Protein AF-A0A7S2RG21-F1 (afdb_monomer_lite)

Sequence (133 aa):
LNEIMEKQFAGQAGAQAAKMGGLKAAADIMNYLDTNVEGMLMDAIRESDEEMSQQIQDLMFVFENLVDVDDRGMQAILREVQQDALMKAIKGTDEALKDKILSNMSKRAAEMLADDLEAMGPVRISEVEAAQK

Secondary structure (DSSP, 8-state):
-HHHHHHHHHHHHHHHHTTSSSHHHHHHHHHTS-HHHHHHHHHHHHHH-HHHHHHHHHHH--GGGGGGS-HHHHHHHHHHS-HHHHHHHHTTS-HHHHHHHHHTS-HHHHHHHHHHHHH-----HHHHHHHH-

InterPro domains:
  IPR000090 Flagellar motor switch protein FliG [PR00954] (21-46)
  IPR000090 Flagellar motor switch protein FliG [PR00954] (52-72)
  IPR000090 Flagellar motor switch protein FliG [PR00954] (74-94)
  IPR000090 Flagellar motor switch protein FliG [PR00954] (98-124)
  IPR000090 Flagellar motor switch protein FliG [PTHR30534] (1-133)
  IPR011002 Flagellar motor switch protein FliG, alpha-helical [SSF48029] (2-133)
  IPR023087 Flagellar motor switch protein FliG, C-terminal [PF01706] (44-133)

Organism: NCBI:txid49252

pLDDT: mean 84.38, std 13.77, range [46.53, 97.44]

Radius of gyration: 20.37 Å; chains: 1; bounding box: 40×23×72 Å

Foldseek 3Di:
DVVVVVVVVCVVVVVVVCVPADLLNLLVVLLPDDPVVSVVVLVVCCVVPVVSSVSSVLNNLDLQCLLVDDLVRLLVVVVPADLVLVLLQLVPDDPSNNCSNLVSDDPVVSVVSVVVNVVDDDDDPVSNSVSSD

Structure (mmCIF, N/CA/C/O backbone):
data_AF-A0A7S2RG21-F1
#
_entry.id   AF-A0A7S2RG21-F1
#
loop_
_atom_site.group_PDB
_atom_site.id
_atom_site.type_symbol
_atom_site.label_atom_id
_atom_site.label_alt_id
_atom_site.label_comp_id
_atom_site.label_asym_id
_atom_site.label_entity_id
_atom_site.label_seq_id
_atom_site.pdbx_PDB_ins_code
_atom_site.Cartn_x
_atom_site.Cartn_y
_atom_site.Cartn_z
_atom_site.occupancy
_atom_site.B_iso_or_equiv
_atom_site.auth_seq_id
_atom_site.auth_comp_id
_atom_site.auth_asym_id
_atom_site.auth_atom_id
_atom_site.pdbx_PDB_model_num
ATOM 1 N N . LEU A 1 1 ? 6.906 0.368 -52.408 1.00 51.97 1 LEU A N 1
ATOM 2 C CA . LEU A 1 1 ? 5.594 -0.228 -52.046 1.00 51.97 1 LEU A CA 1
ATOM 3 C C . LEU A 1 1 ? 5.718 -1.256 -50.916 1.00 51.97 1 LEU A C 1
ATOM 5 O O . LEU A 1 1 ? 4.935 -1.164 -49.982 1.00 51.97 1 LEU A O 1
ATOM 9 N N . ASN A 1 2 ? 6.704 -2.165 -50.950 1.00 52.84 2 ASN A N 1
ATOM 10 C CA . ASN A 1 2 ? 6.897 -3.181 -49.898 1.00 52.84 2 ASN A CA 1
ATOM 11 C C . ASN A 1 2 ? 7.178 -2.602 -48.497 1.00 52.84 2 ASN A C 1
ATOM 13 O O . ASN A 1 2 ? 6.572 -3.065 -47.541 1.00 52.84 2 ASN A O 1
ATOM 17 N N . GLU A 1 3 ? 7.971 -1.533 -48.369 1.00 56.09 3 GLU A N 1
ATOM 18 C CA . GLU A 1 3 ? 8.282 -0.923 -47.057 1.00 56.09 3 GLU A CA 1
ATOM 19 C C . GLU A 1 3 ? 7.065 -0.306 -46.342 1.00 56.09 3 GLU A C 1
ATOM 21 O O . GLU A 1 3 ? 6.999 -0.272 -45.115 1.00 56.09 3 GLU A O 1
ATOM 26 N N . ILE A 1 4 ? 6.081 0.192 -47.100 1.00 64.25 4 ILE A N 1
ATOM 27 C CA . ILE A 1 4 ? 4.870 0.807 -46.529 1.00 64.25 4 ILE A CA 1
ATOM 28 C C . ILE A 1 4 ? 3.923 -0.279 -46.007 1.00 64.25 4 ILE A C 1
ATOM 30 O O . ILE A 1 4 ? 3.310 -0.103 -44.955 1.00 64.25 4 ILE A O 1
ATOM 34 N N . MET A 1 5 ? 3.846 -1.416 -46.707 1.00 56.69 5 MET A N 1
ATOM 35 C CA . MET A 1 5 ? 3.104 -2.585 -46.229 1.00 56.69 5 MET A CA 1
ATOM 36 C C . MET A 1 5 ? 3.766 -3.183 -44.985 1.00 56.69 5 MET A C 1
ATOM 38 O O . MET A 1 5 ? 3.078 -3.469 -44.011 1.00 56.69 5 MET A O 1
ATOM 42 N N . GLU A 1 6 ? 5.094 -3.290 -44.968 1.00 58.84 6 GLU A N 1
ATOM 43 C CA . GLU A 1 6 ? 5.845 -3.831 -43.831 1.00 58.84 6 GLU A CA 1
ATOM 44 C C . GLU A 1 6 ? 5.669 -2.982 -42.559 1.00 58.84 6 GLU A C 1
ATOM 46 O O . GLU A 1 6 ? 5.406 -3.524 -41.487 1.00 58.84 6 GLU A O 1
ATOM 51 N N . LYS A 1 7 ? 5.667 -1.644 -42.677 1.00 59.91 7 LYS A N 1
ATOM 52 C CA . LYS A 1 7 ? 5.358 -0.738 -41.553 1.00 59.91 7 LYS A CA 1
ATOM 53 C C . LYS A 1 7 ? 3.921 -0.860 -41.037 1.00 59.91 7 LYS A C 1
ATOM 55 O O . LYS A 1 7 ? 3.714 -0.756 -39.829 1.00 59.91 7 LYS A O 1
ATOM 60 N N . GLN A 1 8 ? 2.932 -1.073 -41.909 1.00 57.59 8 GLN A N 1
ATOM 61 C CA . GLN A 1 8 ? 1.543 -1.248 -41.464 1.00 57.59 8 GLN A CA 1
ATOM 62 C C . GLN A 1 8 ? 1.309 -2.598 -40.775 1.00 57.59 8 GLN A C 1
ATOM 64 O O . GLN A 1 8 ? 0.589 -2.646 -39.778 1.00 57.59 8 GLN A O 1
ATOM 69 N N . PHE A 1 9 ? 1.960 -3.672 -41.233 1.00 54.62 9 PHE A N 1
ATOM 70 C CA . PHE A 1 9 ? 1.887 -4.977 -40.570 1.00 54.62 9 PHE A CA 1
ATOM 71 C C . PHE A 1 9 ? 2.681 -5.016 -39.255 1.00 54.62 9 PHE A C 1
ATOM 73 O O . PHE A 1 9 ? 2.193 -5.578 -38.273 1.00 54.62 9 PHE A O 1
ATOM 80 N N . ALA A 1 10 ? 3.846 -4.361 -39.187 1.00 61.06 10 ALA A N 1
ATOM 81 C CA . ALA A 1 10 ? 4.617 -4.230 -37.949 1.00 61.06 10 ALA A CA 1
ATOM 82 C C . ALA A 1 10 ? 3.854 -3.447 -36.866 1.00 61.06 10 ALA A C 1
ATOM 84 O O . ALA A 1 10 ? 3.887 -3.828 -35.697 1.00 61.06 10 ALA A O 1
ATOM 85 N N . GLY A 1 11 ? 3.109 -2.401 -37.245 1.00 57.91 11 GLY A N 1
ATOM 86 C CA . GLY A 1 11 ? 2.283 -1.633 -36.308 1.00 57.91 11 GLY A CA 1
ATOM 87 C C . GLY A 1 11 ? 1.141 -2.446 -35.686 1.00 57.91 11 GLY A C 1
ATOM 88 O O . GLY A 1 11 ? 0.825 -2.268 -34.512 1.00 57.91 11 GLY A O 1
ATOM 89 N N . GLN A 1 12 ? 0.548 -3.376 -36.441 1.00 54.94 12 GLN A N 1
ATOM 90 C CA . GLN A 1 12 ? -0.582 -4.186 -35.977 1.00 54.94 12 GLN A CA 1
ATOM 91 C C . GLN A 1 12 ? -0.133 -5.447 -35.213 1.00 54.94 12 GLN A C 1
ATOM 93 O O . GLN A 1 12 ? -0.737 -5.797 -34.199 1.00 54.94 12 GLN A O 1
ATOM 98 N N . ALA A 1 13 ? 0.967 -6.082 -35.636 1.00 54.81 13 ALA A N 1
ATOM 99 C CA . ALA A 1 13 ? 1.577 -7.214 -34.934 1.00 54.81 13 ALA A CA 1
ATOM 100 C C . ALA A 1 13 ? 2.293 -6.786 -33.638 1.00 54.81 13 ALA A C 1
ATOM 102 O O . ALA A 1 13 ? 2.162 -7.455 -32.613 1.00 54.81 13 ALA A O 1
ATOM 103 N N . GLY A 1 14 ? 2.976 -5.634 -33.647 1.00 54.81 14 GLY A N 1
ATOM 104 C CA . GLY A 1 14 ? 3.585 -5.036 -32.456 1.00 54.81 14 GLY A CA 1
ATOM 105 C C . GLY A 1 14 ? 2.550 -4.641 -31.399 1.00 54.81 14 GLY A C 1
ATOM 106 O O . GLY A 1 14 ? 2.777 -4.858 -30.214 1.00 54.81 14 GLY A O 1
ATOM 107 N N . ALA A 1 15 ? 1.368 -4.168 -31.811 1.00 55.00 15 ALA A N 1
ATOM 108 C CA . ALA A 1 15 ? 0.264 -3.864 -30.897 1.00 55.00 15 ALA A CA 1
ATOM 109 C C . ALA A 1 15 ? -0.349 -5.117 -30.235 1.00 55.00 15 ALA A C 1
ATOM 111 O O . ALA A 1 15 ? -0.853 -5.041 -29.114 1.00 55.00 15 ALA A O 1
ATOM 112 N N . GLN A 1 16 ? -0.302 -6.279 -30.901 1.00 46.53 16 GLN A N 1
ATOM 113 C CA . GLN A 1 16 ? -0.725 -7.561 -30.321 1.00 46.53 16 GLN A CA 1
ATOM 114 C C . GLN A 1 16 ? 0.345 -8.178 -29.406 1.00 46.53 16 GLN A C 1
ATOM 116 O O . GLN A 1 16 ? -0.016 -8.747 -28.378 1.00 46.53 16 GLN A O 1
ATOM 121 N N . ALA A 1 17 ? 1.634 -8.023 -29.729 1.00 50.47 17 ALA A N 1
ATOM 122 C CA . ALA A 1 17 ? 2.748 -8.436 -28.870 1.00 50.47 17 ALA A CA 1
ATOM 123 C C . ALA A 1 17 ? 2.863 -7.561 -27.609 1.00 50.47 17 ALA A C 1
ATOM 125 O O . ALA A 1 17 ? 3.000 -8.095 -26.518 1.00 50.47 17 ALA A O 1
ATOM 126 N N . ALA A 1 18 ? 2.665 -6.241 -27.714 1.00 51.88 18 ALA A N 1
ATOM 127 C CA . ALA A 1 18 ? 2.583 -5.340 -26.557 1.00 51.88 18 ALA A CA 1
ATOM 128 C C . ALA A 1 18 ? 1.414 -5.679 -25.606 1.00 51.88 18 ALA A C 1
ATOM 130 O O . ALA A 1 18 ? 1.448 -5.335 -24.426 1.00 51.88 18 ALA A O 1
ATOM 131 N N . LYS A 1 19 ? 0.383 -6.382 -26.101 1.00 48.66 19 LYS A N 1
ATOM 132 C CA . LYS A 1 19 ? -0.729 -6.908 -25.292 1.00 48.66 19 LYS A CA 1
ATOM 133 C C . LYS A 1 19 ? -0.377 -8.189 -24.523 1.00 48.66 19 LYS A C 1
ATOM 135 O O . LYS A 1 19 ? -1.053 -8.489 -23.543 1.00 48.66 19 LYS A O 1
ATOM 140 N N . MET A 1 20 ? 0.651 -8.932 -24.942 1.00 48.06 20 MET A N 1
ATOM 141 C CA . MET A 1 20 ? 1.188 -10.107 -24.248 1.00 48.06 20 MET A CA 1
ATOM 142 C C . MET A 1 20 ? 2.544 -9.752 -23.627 1.00 48.06 20 MET A C 1
ATOM 144 O O . MET A 1 20 ? 3.592 -9.965 -24.222 1.00 48.06 20 MET A O 1
ATOM 148 N N . GLY A 1 21 ? 2.504 -9.225 -22.404 1.00 60.12 21 GLY A N 1
ATOM 149 C CA . GLY A 1 21 ? 3.686 -9.117 -21.548 1.00 60.12 21 GLY A CA 1
ATOM 150 C C . GLY A 1 21 ? 4.527 -7.852 -21.725 1.00 60.12 21 GLY A C 1
ATOM 151 O O . GLY A 1 21 ? 5.706 -7.931 -22.044 1.00 60.12 21 GLY A O 1
ATOM 152 N N . GLY A 1 22 ? 3.919 -6.686 -21.487 1.00 82.81 22 GLY A N 1
ATOM 153 C CA . GLY A 1 22 ? 4.637 -5.418 -21.306 1.00 82.81 22 GLY A CA 1
ATOM 154 C C . GLY A 1 22 ? 5.251 -5.274 -19.904 1.00 82.81 22 GLY A C 1
ATOM 155 O O . GLY A 1 22 ? 5.572 -6.262 -19.248 1.00 82.81 22 GLY A O 1
ATOM 156 N N . LEU A 1 23 ? 5.337 -4.035 -19.411 1.00 85.81 23 LEU A N 1
ATOM 157 C CA . LEU A 1 23 ? 5.923 -3.663 -18.109 1.00 85.81 23 LEU A CA 1
ATOM 158 C C . LEU A 1 23 ? 5.440 -4.531 -16.934 1.00 85.81 23 LEU A C 1
ATOM 160 O O . LEU A 1 23 ? 6.223 -4.868 -16.056 1.00 85.81 23 LEU A O 1
ATOM 164 N N . LYS A 1 24 ? 4.168 -4.952 -16.952 1.00 81.56 24 LYS A N 1
ATOM 165 C CA . LYS A 1 24 ? 3.592 -5.820 -15.917 1.00 81.56 24 LYS A CA 1
ATOM 166 C C . LYS A 1 24 ? 4.206 -7.220 -15.891 1.00 81.56 24 LYS A C 1
ATOM 168 O O . LYS A 1 24 ? 4.526 -7.705 -14.820 1.00 81.56 24 LYS A O 1
ATOM 173 N N . ALA A 1 25 ? 4.429 -7.844 -17.048 1.00 85.19 25 ALA A N 1
ATOM 174 C CA . ALA A 1 25 ? 5.086 -9.150 -17.075 1.00 85.19 25 ALA A CA 1
ATOM 175 C C . ALA A 1 25 ? 6.562 -9.044 -16.685 1.00 85.19 25 ALA A C 1
ATOM 177 O O . ALA A 1 25 ? 7.084 -9.958 -16.058 1.00 85.19 25 ALA A O 1
ATOM 178 N N . ALA A 1 26 ? 7.223 -7.932 -17.028 1.00 89.44 26 ALA A N 1
ATOM 179 C CA . ALA A 1 26 ? 8.571 -7.664 -16.543 1.00 89.44 26 ALA A CA 1
ATOM 180 C C . ALA A 1 26 ? 8.577 -7.564 -15.011 1.00 89.44 26 ALA A C 1
ATOM 182 O O . ALA A 1 26 ? 9.325 -8.294 -14.376 1.00 89.44 26 ALA A O 1
ATOM 183 N N . ALA A 1 27 ? 7.692 -6.762 -14.417 1.00 86.06 27 ALA A N 1
ATOM 184 C CA . ALA A 1 27 ? 7.566 -6.651 -12.964 1.00 86.06 27 ALA A CA 1
ATOM 185 C C . ALA A 1 27 ? 7.234 -7.990 -12.285 1.00 86.06 27 ALA A C 1
ATOM 187 O O . ALA A 1 27 ? 7.881 -8.353 -11.306 1.00 86.06 27 ALA A O 1
ATOM 188 N N . ASP A 1 28 ? 6.301 -8.766 -12.847 1.00 82.69 28 ASP A N 1
ATOM 189 C CA . ASP A 1 28 ? 5.964 -10.098 -12.343 1.00 82.69 28 ASP A CA 1
ATOM 190 C C . ASP A 1 28 ? 7.191 -11.023 -12.364 1.00 82.69 28 ASP A C 1
ATOM 192 O O . ASP A 1 28 ? 7.442 -11.710 -11.382 1.00 82.69 28 ASP A O 1
ATOM 196 N N . ILE A 1 29 ? 7.991 -11.022 -13.442 1.00 87.75 29 ILE A N 1
ATOM 197 C CA . ILE A 1 29 ? 9.246 -11.791 -13.509 1.00 87.75 29 ILE A CA 1
ATOM 198 C C . ILE A 1 29 ? 10.218 -11.319 -12.426 1.00 87.75 29 ILE A C 1
ATOM 200 O O . ILE A 1 29 ? 10.760 -12.155 -11.706 1.00 87.75 29 ILE A O 1
ATOM 204 N N . MET A 1 30 ? 10.420 -10.004 -12.304 1.00 87.44 30 MET A N 1
ATOM 205 C CA . MET A 1 30 ? 11.350 -9.412 -11.340 1.00 87.44 30 MET A CA 1
ATOM 206 C C . MET A 1 30 ? 10.992 -9.785 -9.896 1.00 87.44 30 MET A C 1
ATOM 208 O O . MET A 1 30 ? 11.889 -10.100 -9.120 1.00 87.44 30 MET A O 1
ATOM 212 N N . ASN A 1 31 ? 9.700 -9.866 -9.564 1.00 81.06 31 ASN A N 1
ATOM 213 C CA . ASN A 1 31 ? 9.213 -10.273 -8.241 1.00 81.06 31 ASN A CA 1
ATOM 214 C C . ASN A 1 31 ? 9.580 -11.716 -7.841 1.00 81.06 31 ASN A C 1
ATOM 216 O O . ASN A 1 31 ? 9.569 -12.033 -6.653 1.00 81.06 31 ASN A O 1
ATOM 220 N N . TYR A 1 32 ? 9.904 -12.594 -8.797 1.00 82.81 32 TYR A N 1
ATOM 221 C CA . TYR A 1 32 ? 10.337 -13.975 -8.527 1.00 82.81 32 TYR A CA 1
ATOM 222 C C . TYR A 1 32 ? 11.859 -14.169 -8.595 1.00 82.81 32 TYR A C 1
ATOM 224 O O . TYR A 1 32 ? 12.336 -15.289 -8.392 1.00 82.81 32 TYR A O 1
ATOM 232 N N . LEU A 1 33 ? 12.630 -13.126 -8.914 1.00 83.62 33 LEU A N 1
ATOM 233 C CA . LEU A 1 33 ? 14.089 -13.201 -8.952 1.00 83.62 33 LEU A CA 1
ATOM 234 C C . LEU A 1 33 ? 14.689 -13.009 -7.555 1.00 83.62 33 LEU A C 1
ATOM 236 O O . LEU A 1 33 ? 14.149 -12.298 -6.712 1.00 83.62 33 LEU A O 1
ATOM 240 N N . ASP A 1 34 ? 15.861 -13.604 -7.328 1.00 86.38 34 ASP A N 1
ATOM 241 C CA . ASP A 1 34 ? 16.667 -13.290 -6.150 1.00 86.38 34 ASP A CA 1
ATOM 242 C C . ASP A 1 34 ? 17.052 -11.801 -6.156 1.00 86.38 34 ASP A C 1
ATOM 244 O O . ASP A 1 34 ? 17.475 -11.275 -7.189 1.00 86.38 34 ASP A O 1
ATOM 248 N N . THR A 1 35 ? 17.015 -11.145 -4.990 1.00 78.31 35 THR A N 1
ATOM 249 C CA . THR A 1 35 ? 17.270 -9.696 -4.831 1.00 78.31 35 THR A CA 1
ATOM 250 C C . THR A 1 35 ? 18.583 -9.225 -5.470 1.00 78.31 35 THR A C 1
ATOM 252 O O . THR A 1 35 ? 18.668 -8.126 -6.005 1.00 78.31 35 THR A O 1
ATOM 255 N N . ASN A 1 36 ? 19.625 -10.065 -5.470 1.00 83.44 36 ASN A N 1
ATOM 256 C CA . ASN A 1 36 ? 20.902 -9.725 -6.108 1.00 83.44 36 ASN A CA 1
ATOM 257 C C . ASN A 1 36 ? 20.800 -9.651 -7.641 1.00 83.44 36 ASN A C 1
ATOM 259 O O . ASN A 1 36 ? 21.451 -8.816 -8.262 1.00 83.44 36 ASN A O 1
ATOM 263 N N . VAL A 1 37 ? 20.019 -10.545 -8.254 1.00 88.31 37 VAL A N 1
ATOM 264 C CA . VAL A 1 37 ? 19.832 -10.599 -9.712 1.00 88.31 37 VAL A CA 1
ATOM 265 C C . VAL A 1 37 ? 18.858 -9.511 -10.150 1.00 88.31 37 VAL A C 1
ATOM 267 O O . VAL A 1 37 ? 19.116 -8.829 -11.139 1.00 88.31 37 VAL A O 1
ATOM 270 N N . GLU A 1 38 ? 17.782 -9.326 -9.386 1.00 89.12 38 GLU A N 1
ATOM 271 C CA . GLU A 1 38 ? 16.798 -8.260 -9.565 1.00 89.12 38 GLU A CA 1
ATOM 272 C C . GLU A 1 38 ? 17.460 -6.875 -9.555 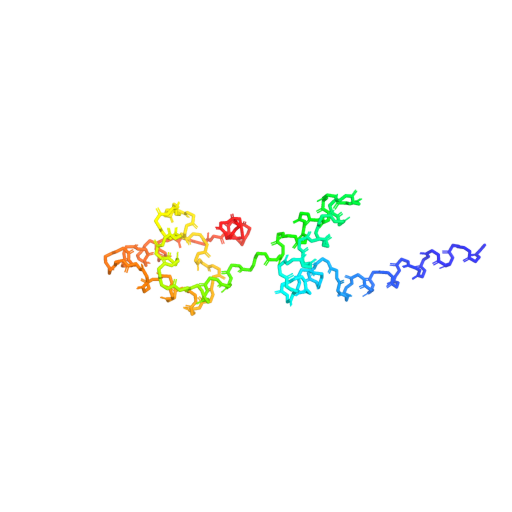1.00 89.12 38 GLU A C 1
ATOM 274 O O . GLU A 1 38 ? 17.350 -6.150 -10.543 1.00 89.12 38 GLU A O 1
ATOM 279 N N . GLY A 1 39 ? 18.253 -6.556 -8.527 1.00 87.00 39 GLY A N 1
ATOM 280 C CA . GLY A 1 39 ? 18.946 -5.267 -8.438 1.00 87.00 39 GLY A CA 1
ATOM 281 C C . GLY A 1 39 ? 19.879 -4.992 -9.624 1.00 87.00 39 GLY A C 1
ATOM 282 O O . GLY A 1 39 ? 19.828 -3.916 -10.216 1.00 87.00 39 GLY A O 1
ATOM 283 N N . MET A 1 40 ? 20.672 -5.987 -10.046 1.00 94.31 40 MET A N 1
ATOM 284 C CA . MET A 1 40 ? 21.546 -5.851 -11.221 1.00 94.31 40 MET A CA 1
ATOM 285 C C . MET A 1 40 ? 20.763 -5.591 -12.515 1.00 94.31 40 MET A C 1
ATOM 287 O O . MET A 1 40 ? 21.215 -4.819 -13.363 1.00 94.31 40 MET A O 1
ATOM 291 N N . LEU A 1 41 ? 19.613 -6.248 -12.693 1.00 93.19 41 LEU A N 1
ATOM 292 C CA . LEU A 1 41 ? 18.774 -6.055 -13.874 1.00 93.19 41 LEU A CA 1
ATOM 293 C C . LEU A 1 41 ? 18.107 -4.675 -13.858 1.00 93.19 41 LEU A C 1
ATOM 295 O O . LEU A 1 41 ? 18.086 -4.008 -14.890 1.00 93.19 41 LEU A O 1
ATOM 299 N N . MET A 1 42 ? 17.600 -4.237 -12.701 1.00 92.94 42 MET A N 1
ATOM 300 C CA . MET A 1 42 ? 16.989 -2.915 -12.540 1.00 92.94 42 MET A CA 1
ATOM 301 C C . MET A 1 42 ? 17.979 -1.790 -12.834 1.00 92.94 42 MET A C 1
ATOM 303 O O . MET A 1 42 ? 17.619 -0.842 -13.528 1.00 92.94 42 MET A O 1
ATOM 307 N N . ASP A 1 43 ? 19.227 -1.907 -12.379 1.00 95.25 43 ASP A N 1
ATOM 308 C CA . ASP A 1 43 ? 20.259 -0.908 -12.667 1.00 95.25 43 ASP A CA 1
ATOM 309 C C . ASP A 1 43 ? 20.582 -0.844 -14.168 1.00 95.25 43 ASP A C 1
ATOM 311 O O . ASP A 1 43 ? 20.630 0.244 -14.741 1.00 95.25 43 ASP A O 1
ATOM 315 N N . ALA A 1 44 ? 20.697 -1.996 -14.838 1.00 95.94 44 ALA A N 1
ATOM 316 C CA . ALA A 1 44 ? 20.914 -2.045 -16.285 1.00 95.94 44 ALA A CA 1
ATOM 317 C C . ALA A 1 44 ? 19.735 -1.453 -17.084 1.00 95.94 44 ALA A C 1
ATOM 319 O O . ALA A 1 44 ? 19.946 -0.776 -18.093 1.00 95.94 44 ALA A O 1
ATOM 320 N N . ILE A 1 45 ? 18.493 -1.685 -16.641 1.00 94.44 45 ILE A N 1
ATOM 321 C CA . ILE A 1 45 ? 17.303 -1.077 -17.255 1.00 94.44 45 ILE A CA 1
ATOM 322 C C . ILE A 1 45 ? 17.323 0.435 -17.032 1.00 94.44 45 ILE A C 1
ATOM 324 O O . ILE A 1 45 ? 17.119 1.174 -17.989 1.00 94.44 45 ILE A O 1
ATOM 328 N N . ARG A 1 46 ? 17.632 0.905 -15.817 1.00 95.56 46 ARG A N 1
ATOM 329 C CA . ARG A 1 46 ? 17.696 2.335 -15.485 1.00 95.56 46 ARG A CA 1
ATOM 330 C C . ARG A 1 46 ? 18.740 3.084 -16.312 1.00 95.56 46 ARG A C 1
ATOM 332 O O . ARG A 1 46 ? 18.472 4.201 -16.743 1.00 95.56 46 ARG A O 1
ATOM 339 N N . GLU A 1 47 ? 19.903 2.481 -16.560 1.00 96.81 47 GLU A N 1
ATOM 340 C CA . GLU A 1 47 ? 20.941 3.061 -17.427 1.00 96.81 47 GLU A CA 1
ATOM 341 C C . GLU A 1 47 ? 20.474 3.232 -18.880 1.00 96.81 47 GLU A C 1
ATOM 343 O O . GLU A 1 47 ? 20.915 4.154 -19.569 1.00 96.81 47 GLU A O 1
ATOM 348 N N . SER A 1 48 ? 19.590 2.350 -19.351 1.00 95.00 48 SER A N 1
ATOM 349 C CA . SER A 1 48 ? 19.047 2.402 -20.708 1.00 95.00 48 SER A CA 1
ATOM 350 C C . SER A 1 48 ? 17.816 3.304 -20.821 1.00 95.00 48 SER A C 1
ATOM 352 O O . SER A 1 48 ? 17.663 3.996 -21.827 1.00 95.00 48 SER A O 1
ATOM 354 N N . ASP A 1 49 ? 16.911 3.233 -19.848 1.00 94.75 49 ASP A N 1
ATOM 3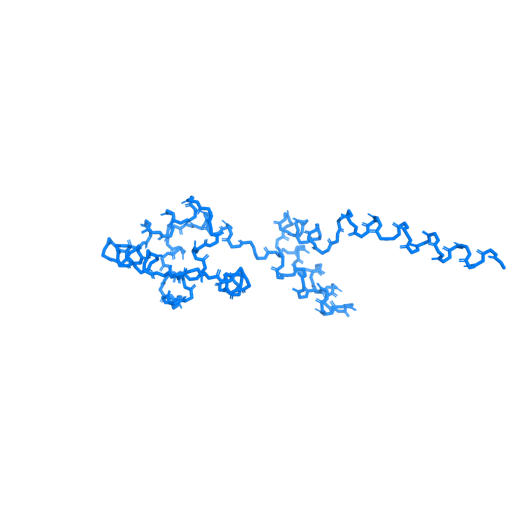55 C CA . ASP A 1 49 ? 15.617 3.909 -19.825 1.00 94.75 49 ASP A CA 1
ATOM 356 C C . ASP A 1 49 ? 15.123 4.046 -18.371 1.00 94.75 49 ASP A C 1
ATOM 358 O O . ASP A 1 49 ? 14.569 3.123 -17.763 1.00 94.75 49 ASP A O 1
ATOM 362 N N . GLU A 1 50 ? 15.346 5.230 -17.802 1.00 94.00 50 GLU A N 1
ATOM 363 C CA . GLU A 1 50 ? 14.964 5.558 -16.428 1.00 94.00 50 GLU A CA 1
ATOM 364 C C . GLU A 1 50 ? 13.440 5.534 -16.223 1.00 94.00 50 GLU A C 1
ATOM 366 O O . GLU A 1 50 ? 12.966 5.064 -15.187 1.00 94.00 50 GLU A O 1
ATOM 371 N N . GLU A 1 51 ? 12.661 5.978 -17.216 1.00 92.69 51 GLU A N 1
ATOM 372 C CA . GLU A 1 51 ? 11.197 5.993 -17.133 1.00 92.69 51 GLU A CA 1
ATOM 373 C C . GLU A 1 51 ? 10.648 4.563 -17.096 1.00 92.69 51 GLU A C 1
ATOM 375 O O . GLU A 1 51 ? 9.820 4.232 -16.244 1.00 92.69 51 GLU A O 1
ATOM 380 N N . MET A 1 52 ? 11.162 3.688 -17.962 1.00 91.00 52 MET A N 1
ATOM 381 C CA . MET A 1 52 ? 10.800 2.273 -17.980 1.00 91.00 52 MET A CA 1
ATOM 382 C C . MET A 1 52 ? 11.184 1.574 -16.675 1.00 91.00 52 MET A C 1
ATOM 384 O O . MET A 1 52 ? 10.383 0.817 -16.124 1.00 91.00 52 MET A O 1
ATOM 388 N N . SER A 1 53 ? 12.386 1.840 -16.154 1.00 91.38 53 SER A N 1
ATOM 389 C CA . SER A 1 53 ? 12.816 1.315 -14.855 1.00 91.38 53 SER A CA 1
ATOM 390 C C . SER A 1 53 ? 11.849 1.726 -13.749 1.00 91.38 53 SER A C 1
ATOM 392 O O . SER A 1 53 ? 11.464 0.880 -12.944 1.00 91.38 53 SER A O 1
ATOM 394 N N . GLN A 1 54 ? 11.444 2.996 -13.700 1.00 89.12 54 GLN A N 1
ATOM 395 C CA . GLN A 1 54 ? 10.512 3.465 -12.680 1.00 89.12 54 GLN A CA 1
ATOM 396 C C . GLN A 1 54 ? 9.148 2.783 -12.820 1.00 89.12 54 GLN A C 1
ATOM 398 O O . GLN A 1 54 ? 8.577 2.346 -11.826 1.00 89.12 54 GLN A O 1
ATOM 403 N N . GLN A 1 55 ? 8.648 2.629 -14.047 1.00 88.31 55 GLN A N 1
ATOM 404 C CA . GLN A 1 55 ? 7.377 1.955 -14.306 1.00 88.31 55 GLN A CA 1
ATOM 405 C C . GLN A 1 55 ? 7.401 0.472 -13.910 1.00 88.31 55 GLN A C 1
ATOM 407 O O . GLN A 1 55 ? 6.415 -0.028 -13.377 1.00 88.31 55 GLN A O 1
ATOM 412 N N . ILE A 1 56 ? 8.507 -0.240 -14.151 1.00 87.94 56 ILE A N 1
ATOM 413 C CA . ILE A 1 56 ? 8.664 -1.637 -13.717 1.00 87.94 56 ILE A CA 1
ATOM 414 C C . ILE A 1 56 ? 8.720 -1.709 -12.191 1.00 87.94 56 ILE A C 1
ATOM 416 O O . ILE A 1 56 ? 7.998 -2.507 -11.602 1.00 87.94 56 ILE A O 1
ATOM 420 N N . GLN A 1 57 ? 9.511 -0.847 -11.548 1.00 85.00 57 GLN A N 1
ATOM 421 C CA . GLN A 1 57 ? 9.637 -0.810 -10.091 1.00 85.00 57 GLN A CA 1
ATOM 422 C C . GLN A 1 57 ? 8.299 -0.506 -9.401 1.00 85.00 57 GLN A C 1
ATOM 424 O O . GLN A 1 57 ? 7.945 -1.150 -8.416 1.00 85.00 57 GLN A O 1
ATOM 429 N N . ASP A 1 58 ? 7.526 0.431 -9.952 1.00 83.06 58 ASP A N 1
ATOM 430 C CA . ASP A 1 58 ? 6.185 0.770 -9.471 1.00 83.06 58 ASP A CA 1
ATOM 431 C C . ASP A 1 58 ? 5.223 -0.426 -9.551 1.00 83.06 58 ASP A C 1
ATOM 433 O O . ASP A 1 58 ? 4.340 -0.567 -8.712 1.00 83.06 58 ASP A O 1
ATOM 437 N N . LEU A 1 59 ? 5.401 -1.300 -10.545 1.00 81.88 59 LEU A N 1
ATOM 438 C CA . LEU A 1 59 ? 4.604 -2.515 -10.725 1.00 81.88 59 LEU A CA 1
ATOM 439 C C . LEU A 1 59 ? 5.118 -3.704 -9.892 1.00 81.88 59 LEU A C 1
ATOM 441 O O . LEU A 1 59 ? 4.389 -4.683 -9.734 1.00 81.88 59 LEU A O 1
ATOM 445 N N . MET A 1 60 ? 6.348 -3.639 -9.370 1.00 76.00 60 MET A N 1
ATOM 446 C CA . MET A 1 60 ? 6.922 -4.653 -8.476 1.00 76.00 60 MET A CA 1
ATOM 447 C C . MET A 1 60 ? 6.442 -4.500 -7.032 1.00 76.00 60 MET A C 1
ATOM 449 O O . MET A 1 60 ? 6.317 -5.493 -6.314 1.00 76.00 60 MET A O 1
ATOM 453 N N . PHE A 1 61 ? 6.145 -3.271 -6.594 1.00 67.94 61 PHE A N 1
ATOM 454 C CA . PHE A 1 61 ? 5.568 -3.046 -5.273 1.00 67.94 61 PHE A CA 1
ATOM 455 C C . PHE A 1 61 ? 4.102 -3.483 -5.259 1.00 67.94 61 PHE A C 1
ATOM 457 O O . PHE A 1 61 ? 3.183 -2.720 -5.554 1.00 67.94 61 PHE A O 1
ATOM 464 N N . VAL A 1 62 ? 3.882 -4.748 -4.919 1.00 75.38 62 VAL A N 1
ATOM 465 C CA . VAL A 1 62 ? 2.540 -5.282 -4.729 1.00 75.38 62 VAL A CA 1
ATOM 466 C C . VAL A 1 62 ? 2.163 -5.061 -3.270 1.00 75.38 62 VAL A C 1
ATOM 468 O O . VAL A 1 62 ? 2.643 -5.766 -2.386 1.00 75.38 62 VAL A O 1
ATOM 471 N N . PHE A 1 63 ? 1.292 -4.082 -3.019 1.00 83.94 63 PHE A N 1
ATOM 472 C CA . PHE A 1 63 ? 0.737 -3.796 -1.691 1.00 83.94 63 PHE A CA 1
ATOM 473 C C . PHE A 1 63 ? 0.182 -5.060 -1.004 1.00 83.94 63 PHE A C 1
ATOM 475 O O . PHE A 1 63 ? 0.313 -5.217 0.207 1.00 83.94 63 PHE A O 1
ATOM 482 N N . GLU A 1 64 ? -0.342 -6.010 -1.786 1.00 83.25 64 GLU A N 1
ATOM 483 C CA . GLU A 1 64 ? -0.845 -7.304 -1.302 1.00 83.25 64 GLU A CA 1
ATOM 484 C C . GLU A 1 64 ? 0.215 -8.160 -0.583 1.00 83.25 64 GLU A C 1
ATOM 486 O O . GLU A 1 64 ? -0.127 -8.918 0.322 1.00 83.25 64 GLU A O 1
ATOM 491 N N . ASN A 1 65 ? 1.510 -7.985 -0.881 1.00 84.69 65 ASN A N 1
ATOM 492 C CA . ASN A 1 65 ? 2.595 -8.715 -0.207 1.00 84.69 65 ASN A CA 1
ATOM 493 C C . ASN A 1 65 ? 2.704 -8.373 1.289 1.00 84.69 65 ASN A C 1
ATOM 495 O O . ASN A 1 65 ? 3.355 -9.090 2.048 1.00 84.69 65 ASN A O 1
ATOM 499 N N . LEU A 1 66 ? 2.052 -7.298 1.747 1.00 89.19 66 LEU A N 1
ATOM 500 C CA . LEU A 1 66 ? 1.937 -6.978 3.168 1.00 89.19 66 LEU A CA 1
ATOM 501 C C . LEU A 1 66 ? 1.294 -8.114 3.980 1.00 89.19 66 LEU A C 1
ATOM 503 O O . LEU A 1 66 ? 1.540 -8.206 5.184 1.00 89.19 66 LEU A O 1
ATOM 507 N N . VAL A 1 67 ? 0.517 -8.999 3.345 1.00 91.75 67 VAL A N 1
ATOM 508 C CA . VAL A 1 67 ? -0.083 -10.160 4.016 1.00 91.75 67 VAL A CA 1
ATOM 509 C C . VAL A 1 67 ? 0.978 -11.116 4.581 1.00 91.75 67 VAL A C 1
ATOM 511 O O . VAL A 1 67 ? 0.785 -11.675 5.663 1.00 91.75 67 VAL A O 1
ATOM 514 N N . ASP A 1 68 ? 2.125 -11.227 3.903 1.00 90.44 68 ASP A N 1
ATOM 515 C CA . ASP A 1 68 ? 3.231 -12.124 4.257 1.00 90.44 68 ASP A CA 1
ATOM 516 C C . ASP A 1 68 ? 4.204 -11.510 5.274 1.00 90.44 68 ASP A C 1
ATOM 518 O O . ASP A 1 68 ? 5.083 -12.195 5.807 1.00 90.44 68 ASP A O 1
ATOM 522 N N . VAL A 1 69 ? 4.051 -10.219 5.582 1.00 91.00 69 VAL A N 1
ATOM 523 C CA . VAL A 1 69 ? 4.867 -9.538 6.590 1.00 91.00 69 VAL A CA 1
ATOM 524 C C . VAL A 1 69 ? 4.521 -10.080 7.979 1.00 91.00 69 VAL A C 1
ATOM 526 O O . VAL A 1 69 ? 3.355 -10.259 8.352 1.00 91.00 69 VAL A O 1
ATOM 529 N N . ASP A 1 70 ? 5.548 -10.345 8.785 1.00 95.75 70 ASP A N 1
ATOM 530 C CA . ASP A 1 70 ? 5.352 -10.791 10.158 1.00 95.75 70 ASP A CA 1
ATOM 531 C C . ASP A 1 70 ? 4.679 -9.700 11.014 1.00 95.75 70 ASP A C 1
ATOM 533 O O . ASP A 1 70 ? 4.688 -8.511 10.699 1.00 95.75 70 ASP A O 1
ATOM 537 N N . ASP A 1 71 ? 4.061 -10.091 12.128 1.00 96.94 71 ASP A N 1
ATOM 538 C CA . ASP A 1 71 ? 3.277 -9.149 12.942 1.00 96.94 71 ASP A CA 1
ATOM 539 C C . ASP A 1 71 ? 4.126 -7.984 13.472 1.00 96.94 71 ASP A C 1
ATOM 541 O O . ASP A 1 71 ? 3.666 -6.848 13.579 1.00 96.94 71 ASP A O 1
ATOM 545 N N . ARG A 1 72 ? 5.408 -8.236 13.759 1.00 96.88 72 ARG A N 1
ATOM 546 C CA . ARG A 1 72 ? 6.335 -7.195 14.219 1.00 96.88 72 ARG A CA 1
ATOM 547 C C . ARG A 1 72 ? 6.640 -6.178 13.126 1.00 96.88 72 ARG A C 1
ATOM 549 O O . ARG A 1 72 ? 6.642 -4.982 13.422 1.00 96.88 72 ARG A O 1
ATOM 556 N N . GLY A 1 73 ? 6.893 -6.633 11.901 1.00 95.69 73 GLY A N 1
ATOM 557 C CA . GLY A 1 73 ? 7.075 -5.773 10.739 1.00 95.69 73 GLY A CA 1
ATOM 558 C C . GLY A 1 73 ? 5.819 -4.957 10.457 1.00 95.69 73 GLY A C 1
ATOM 559 O O . GLY A 1 73 ? 5.901 -3.736 10.339 1.00 95.69 73 GLY A O 1
ATOM 560 N N . MET A 1 74 ? 4.647 -5.596 10.482 1.00 96.44 74 MET A N 1
ATOM 561 C CA . MET A 1 74 ? 3.366 -4.919 10.267 1.00 96.44 74 MET A CA 1
ATOM 562 C C . MET A 1 74 ? 3.127 -3.815 11.308 1.00 96.44 74 MET A C 1
ATOM 564 O O . MET A 1 74 ? 2.830 -2.675 10.964 1.00 96.44 74 MET A O 1
ATOM 568 N N . GLN A 1 75 ? 3.350 -4.103 12.592 1.00 96.88 75 GLN A N 1
ATOM 569 C CA . GLN A 1 75 ? 3.235 -3.112 13.671 1.00 96.88 75 GLN A CA 1
ATOM 570 C C . GLN A 1 75 ? 4.263 -1.976 13.571 1.00 96.88 75 GLN A C 1
ATOM 572 O O . GLN A 1 75 ? 4.025 -0.877 14.076 1.00 96.88 75 GLN A O 1
ATOM 577 N N . ALA A 1 76 ? 5.441 -2.221 12.993 1.00 96.06 76 ALA A N 1
ATOM 578 C CA . ALA A 1 76 ? 6.409 -1.165 12.717 1.00 96.06 76 ALA A CA 1
ATOM 579 C C . ALA A 1 76 ? 5.907 -0.248 11.596 1.00 96.06 76 ALA A C 1
ATOM 581 O O . ALA A 1 76 ? 5.875 0.961 11.795 1.00 96.06 76 ALA A O 1
ATOM 582 N N . ILE A 1 77 ? 5.423 -0.821 10.492 1.00 93.38 77 ILE A N 1
ATOM 583 C CA . ILE A 1 77 ? 4.839 -0.073 9.371 1.00 93.38 77 ILE A CA 1
ATOM 584 C C . ILE A 1 77 ? 3.672 0.794 9.859 1.00 93.38 77 ILE A C 1
ATOM 586 O O . ILE A 1 77 ? 3.679 2.006 9.667 1.00 93.38 77 ILE A O 1
ATOM 590 N N . LEU A 1 78 ? 2.713 0.210 10.584 1.00 94.75 78 LEU A N 1
ATOM 591 C CA . LEU A 1 78 ? 1.516 0.915 11.063 1.00 94.75 78 LEU A CA 1
ATOM 592 C C . LEU A 1 78 ? 1.804 2.085 12.019 1.00 94.75 78 LEU A C 1
ATOM 594 O O . LEU A 1 78 ? 0.931 2.924 12.222 1.00 94.75 78 LEU A O 1
ATOM 598 N N . ARG A 1 79 ? 3.002 2.162 12.615 1.00 94.62 79 ARG A N 1
ATOM 599 C CA . ARG A 1 79 ? 3.409 3.303 13.455 1.00 94.62 79 ARG A CA 1
ATOM 600 C C . ARG A 1 79 ? 3.932 4.492 12.655 1.00 94.62 79 ARG A C 1
ATOM 602 O O . ARG A 1 79 ? 3.865 5.610 13.157 1.00 94.62 79 ARG A O 1
ATOM 609 N N . GLU A 1 80 ? 4.436 4.254 11.450 1.00 93.62 80 GLU A N 1
ATOM 610 C CA . GLU A 1 80 ? 5.027 5.281 10.586 1.00 93.62 80 GLU A CA 1
ATOM 611 C C . GLU A 1 80 ? 4.021 5.820 9.552 1.00 93.62 80 GLU A C 1
ATOM 613 O O . GLU A 1 80 ? 4.212 6.899 8.990 1.00 93.62 80 GLU A O 1
ATOM 618 N N . VAL A 1 81 ? 2.928 5.091 9.301 1.00 92.44 81 VAL A N 1
ATOM 619 C CA . VAL A 1 81 ? 1.913 5.467 8.308 1.00 92.44 81 VAL A CA 1
ATOM 620 C C . VAL A 1 81 ? 0.884 6.433 8.905 1.00 92.44 81 VAL A C 1
ATOM 622 O O . VAL A 1 81 ? 0.322 6.209 9.976 1.00 92.44 81 VAL A O 1
ATOM 625 N N . GLN A 1 82 ? 0.591 7.514 8.177 1.00 93.12 82 GLN A N 1
ATOM 626 C CA . GLN A 1 82 ? -0.462 8.464 8.549 1.00 93.12 82 GLN A CA 1
ATOM 627 C C . GLN A 1 82 ? -1.854 7.840 8.387 1.00 93.12 82 GLN A C 1
ATOM 629 O O . GLN A 1 82 ? -2.132 7.185 7.382 1.00 93.12 82 GLN A O 1
ATOM 634 N N . GLN A 1 83 ? -2.759 8.111 9.332 1.00 89.12 83 GLN A N 1
ATOM 635 C CA . GLN A 1 83 ? -4.102 7.516 9.360 1.00 89.12 83 GLN A CA 1
ATOM 636 C C . GLN A 1 83 ? -4.898 7.768 8.068 1.00 89.12 83 GLN A C 1
ATOM 638 O O . GLN A 1 83 ? -5.490 6.837 7.530 1.00 89.12 83 GLN A O 1
ATOM 643 N N . ASP A 1 84 ? -4.843 8.980 7.509 1.00 90.31 84 ASP A N 1
ATOM 644 C CA . ASP A 1 84 ? -5.538 9.319 6.257 1.00 90.31 84 ASP A CA 1
ATOM 645 C C . ASP A 1 84 ? -5.030 8.529 5.044 1.00 90.31 84 ASP A C 1
ATOM 647 O O . ASP A 1 84 ? -5.817 8.165 4.166 1.00 90.31 84 ASP A O 1
ATOM 651 N N . ALA A 1 85 ? -3.724 8.255 4.987 1.00 91.94 85 ALA A N 1
ATOM 652 C CA . ALA A 1 85 ? -3.132 7.435 3.934 1.00 91.94 85 ALA A CA 1
ATOM 653 C C . ALA A 1 85 ? -3.533 5.965 4.112 1.00 91.94 85 ALA A C 1
ATOM 655 O O . ALA A 1 85 ? -4.001 5.338 3.164 1.00 91.94 85 ALA A O 1
ATOM 656 N N . LEU A 1 86 ? -3.460 5.454 5.345 1.00 93.06 86 LEU A N 1
ATOM 657 C CA . LEU A 1 86 ? -3.859 4.088 5.680 1.00 93.06 86 LEU A CA 1
ATOM 658 C C . LEU A 1 86 ? -5.329 3.813 5.323 1.00 93.06 86 LEU A C 1
ATOM 660 O O . LEU A 1 86 ? -5.633 2.795 4.707 1.00 93.06 86 LEU A O 1
ATOM 664 N N . ME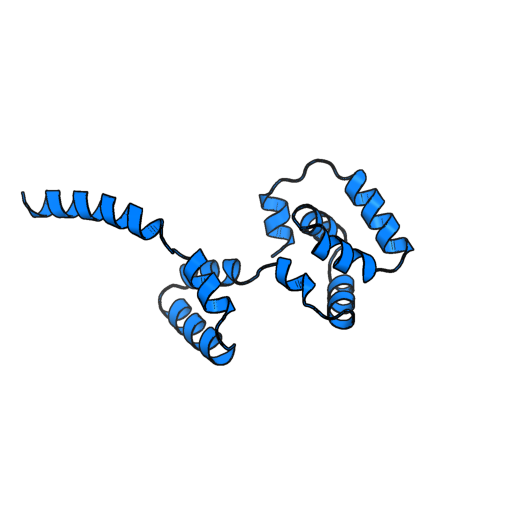T A 1 87 ? -6.238 4.740 5.646 1.00 93.19 87 MET A N 1
ATOM 665 C CA . MET A 1 87 ? -7.661 4.623 5.304 1.00 93.19 87 MET A CA 1
ATOM 666 C C . MET A 1 87 ? -7.893 4.473 3.798 1.00 93.19 87 MET A C 1
ATOM 668 O O . MET A 1 87 ? -8.681 3.629 3.370 1.00 93.19 87 MET A O 1
ATOM 672 N N . LYS A 1 88 ? -7.197 5.278 2.985 1.00 92.81 88 LYS A N 1
ATOM 673 C CA . LYS A 1 88 ? -7.295 5.207 1.520 1.00 92.81 88 LYS A CA 1
ATOM 674 C C . LYS A 1 88 ? -6.699 3.910 0.985 1.00 92.81 88 LYS A C 1
ATOM 676 O O . LYS A 1 88 ? -7.327 3.279 0.141 1.00 92.81 88 LYS A O 1
ATOM 681 N N . ALA A 1 89 ? -5.543 3.496 1.501 1.00 92.00 89 ALA A N 1
ATOM 682 C CA . ALA A 1 89 ? -4.849 2.292 1.058 1.00 92.00 89 ALA A CA 1
ATOM 683 C C . ALA A 1 89 ? -5.677 1.017 1.304 1.00 92.00 89 ALA A C 1
ATOM 685 O O . ALA A 1 89 ? -5.790 0.177 0.412 1.00 92.00 89 ALA A O 1
ATOM 686 N N . ILE A 1 90 ? -6.330 0.911 2.471 1.00 91.06 90 ILE A N 1
ATOM 687 C CA . ILE A 1 90 ? -7.131 -0.262 2.873 1.00 91.06 90 ILE A CA 1
ATOM 688 C C . ILE A 1 90 ? -8.408 -0.436 2.032 1.00 91.06 90 ILE A C 1
ATOM 690 O O . ILE A 1 90 ? -8.906 -1.548 1.888 1.00 91.06 90 ILE A O 1
ATOM 694 N N . LYS A 1 91 ? -8.973 0.627 1.439 1.00 88.25 91 LYS A N 1
ATOM 695 C CA . LYS A 1 91 ? -10.206 0.509 0.628 1.00 88.25 91 LYS A CA 1
ATOM 696 C C . LYS A 1 91 ? -10.040 -0.380 -0.612 1.00 88.25 91 LYS A C 1
ATOM 698 O O . LYS A 1 91 ? -11.049 -0.863 -1.120 1.00 88.25 91 LYS A O 1
ATOM 703 N N . GLY A 1 92 ? -8.813 -0.544 -1.107 1.00 82.19 92 GLY A N 1
ATOM 704 C CA . GLY A 1 92 ? -8.502 -1.338 -2.298 1.00 82.19 92 GLY A CA 1
ATOM 705 C C . GLY A 1 92 ? -8.030 -2.762 -2.028 1.00 82.19 92 GLY A C 1
ATOM 706 O O . GLY A 1 92 ? -7.743 -3.461 -2.993 1.00 82.19 92 GLY A O 1
ATOM 707 N N . THR A 1 93 ? -7.916 -3.174 -0.766 1.00 88.38 93 THR A N 1
ATOM 708 C CA . THR A 1 93 ? -7.307 -4.459 -0.397 1.00 88.38 93 THR A CA 1
ATOM 709 C C . THR A 1 93 ? -8.333 -5.573 -0.353 1.00 88.38 93 THR A C 1
ATOM 711 O O . THR A 1 93 ? -9.528 -5.334 -0.144 1.00 88.38 93 THR A O 1
ATOM 714 N N . ASP A 1 94 ? -7.860 -6.809 -0.459 1.00 89.44 94 ASP A N 1
ATOM 715 C CA . ASP A 1 94 ? -8.688 -7.952 -0.111 1.00 89.44 94 ASP A CA 1
ATOM 716 C C . ASP A 1 94 ? -8.985 -8.022 1.407 1.00 89.44 94 ASP 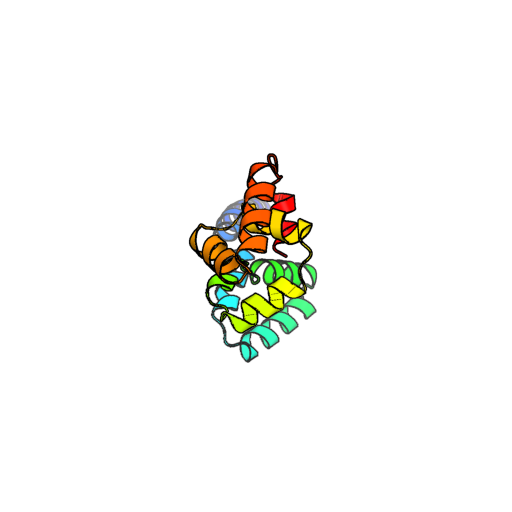A C 1
ATOM 718 O O . ASP A 1 94 ? -8.471 -7.248 2.228 1.00 89.44 94 ASP A O 1
ATOM 722 N N . GLU A 1 95 ? -9.891 -8.930 1.779 1.00 91.38 95 GLU A N 1
ATOM 723 C CA . GLU A 1 95 ? -10.311 -9.125 3.171 1.00 91.38 95 GLU A CA 1
ATOM 724 C C . GLU A 1 95 ? -9.169 -9.675 4.039 1.00 91.38 95 GLU A C 1
ATOM 726 O O . GLU A 1 95 ? -9.031 -9.279 5.194 1.00 91.38 95 GLU A O 1
ATOM 731 N N . ALA A 1 96 ? -8.295 -10.512 3.470 1.00 93.75 96 ALA A N 1
ATOM 732 C CA . ALA A 1 96 ? -7.193 -11.132 4.197 1.00 93.75 96 ALA A CA 1
ATOM 733 C C . ALA A 1 96 ? -6.153 -10.096 4.646 1.00 93.75 96 ALA A C 1
ATOM 735 O O . ALA A 1 96 ? -5.746 -10.084 5.812 1.00 93.75 96 ALA A O 1
ATOM 736 N N . LEU A 1 97 ? -5.755 -9.189 3.753 1.00 93.69 97 LEU A N 1
ATOM 737 C CA . LEU A 1 97 ? -4.832 -8.111 4.076 1.00 93.69 97 LEU A CA 1
ATOM 738 C C . LEU A 1 97 ? -5.469 -7.091 5.024 1.00 93.69 97 LEU A C 1
ATOM 740 O O . LEU A 1 97 ? -4.823 -6.639 5.974 1.00 93.69 97 LEU A O 1
ATOM 744 N N . LYS A 1 98 ? -6.750 -6.764 4.825 1.00 93.81 98 LYS A N 1
ATOM 745 C CA . LYS A 1 98 ? -7.484 -5.887 5.744 1.00 93.81 98 LYS A CA 1
ATOM 746 C C . LYS A 1 98 ? -7.492 -6.455 7.166 1.00 93.81 98 LYS A C 1
ATOM 748 O O . LYS A 1 98 ? -7.166 -5.735 8.112 1.00 93.81 98 LYS A O 1
ATOM 753 N N . ASP A 1 99 ? -7.790 -7.741 7.324 1.00 94.62 99 ASP A N 1
ATOM 754 C CA . ASP A 1 99 ? -7.791 -8.418 8.623 1.00 94.62 99 ASP A CA 1
ATOM 755 C C . ASP A 1 99 ? -6.388 -8.499 9.235 1.00 94.62 99 ASP A C 1
ATOM 757 O O . ASP A 1 99 ? -6.214 -8.288 10.441 1.00 94.62 99 ASP A O 1
ATOM 761 N N . LYS A 1 100 ? -5.357 -8.741 8.417 1.00 95.81 100 LYS A N 1
ATOM 762 C CA . LYS A 1 100 ? -3.953 -8.715 8.852 1.00 95.81 100 LYS A CA 1
ATOM 763 C C . LYS A 1 100 ? -3.559 -7.346 9.410 1.00 95.81 100 LYS A C 1
ATOM 765 O O . LYS A 1 100 ? -2.902 -7.280 10.452 1.00 95.81 100 LYS A O 1
ATOM 770 N N . ILE A 1 101 ? -3.980 -6.264 8.754 1.00 95.44 101 ILE A N 1
ATOM 771 C CA . ILE A 1 101 ? -3.730 -4.894 9.210 1.00 95.44 101 ILE A CA 1
ATOM 772 C C . ILE A 1 101 ? -4.472 -4.631 10.525 1.00 95.44 101 ILE A C 1
ATOM 774 O O . ILE A 1 101 ? -3.844 -4.250 11.513 1.00 95.44 101 ILE A O 1
ATOM 778 N N . LEU A 1 102 ? -5.783 -4.890 10.575 1.00 95.00 102 LEU A N 1
ATOM 779 C CA . LEU A 1 102 ? -6.610 -4.619 11.757 1.00 95.00 102 LEU A CA 1
ATOM 780 C C . LEU A 1 102 ? -6.185 -5.442 12.982 1.00 95.00 102 LEU A C 1
ATOM 782 O O . LEU A 1 102 ? -6.152 -4.917 14.095 1.00 95.00 102 LEU A O 1
ATOM 786 N N . SER A 1 103 ? -5.812 -6.710 12.794 1.00 96.50 103 SER A N 1
ATOM 787 C CA . SER A 1 103 ? -5.339 -7.582 13.882 1.00 96.50 103 SER A CA 1
ATOM 788 C C . SER A 1 103 ? -3.993 -7.148 14.470 1.00 96.50 103 SER A C 1
ATO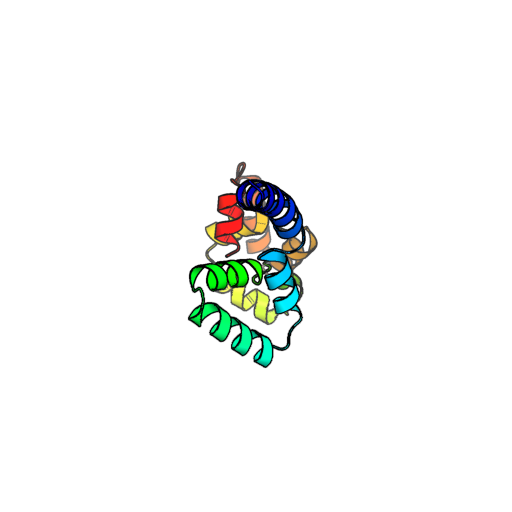M 790 O O . SER A 1 103 ? -3.698 -7.470 15.621 1.00 96.50 103 SER A O 1
ATOM 792 N N . ASN A 1 104 ? -3.206 -6.370 13.722 1.00 97.44 104 ASN A N 1
ATOM 793 C CA . ASN A 1 104 ? -1.948 -5.782 14.178 1.00 97.44 104 ASN A CA 1
ATOM 794 C C . ASN A 1 104 ? -2.106 -4.393 14.818 1.00 97.44 104 ASN A C 1
ATOM 796 O O . ASN A 1 104 ? -1.119 -3.778 15.227 1.00 97.44 104 ASN A O 1
ATOM 800 N N . MET A 1 105 ? -3.338 -3.905 14.968 1.00 95.81 105 MET A N 1
ATOM 801 C CA . MET A 1 105 ? -3.650 -2.681 15.699 1.00 95.81 105 MET A CA 1
ATOM 802 C C . MET A 1 105 ? -4.139 -2.990 17.119 1.00 95.81 105 MET A C 1
ATOM 804 O O . MET A 1 105 ? -4.586 -4.088 17.448 1.00 95.81 105 MET A O 1
ATOM 808 N N . SER A 1 106 ? -4.112 -1.982 17.997 1.00 95.62 106 SER A N 1
ATOM 809 C CA . SER A 1 106 ? -4.863 -2.086 19.254 1.00 95.62 106 SER A CA 1
ATOM 810 C C . SER A 1 106 ? -6.365 -2.158 18.961 1.00 95.62 106 SER A C 1
ATOM 812 O O . SER A 1 106 ? -6.834 -1.491 18.040 1.00 95.62 106 SER A O 1
ATOM 814 N N . LYS A 1 107 ? -7.135 -2.881 19.786 1.00 95.12 107 LYS A N 1
ATOM 815 C CA . LYS A 1 107 ? -8.594 -3.029 19.619 1.00 95.12 107 LYS A CA 1
ATOM 816 C C . LYS A 1 107 ? -9.307 -1.693 19.375 1.00 95.12 107 LYS A C 1
ATOM 818 O O . LYS A 1 107 ? -10.078 -1.568 18.436 1.00 95.12 107 LYS A O 1
ATOM 823 N N . ARG A 1 108 ? -8.975 -0.678 20.177 1.00 95.38 108 ARG A N 1
ATOM 824 C CA . ARG A 1 108 ? -9.531 0.674 20.041 1.00 95.38 108 ARG A CA 1
ATOM 825 C C . ARG A 1 108 ? -9.180 1.320 18.698 1.00 95.38 108 ARG A C 1
ATOM 827 O O . ARG A 1 108 ? -10.019 1.988 18.117 1.00 95.38 108 ARG A O 1
ATOM 834 N N . ALA A 1 109 ? -7.941 1.167 18.233 1.00 93.94 109 ALA A N 1
ATOM 835 C CA . ALA A 1 109 ? -7.506 1.760 16.971 1.00 93.94 109 ALA A CA 1
ATOM 836 C C . ALA A 1 109 ? -8.142 1.055 15.763 1.00 93.94 109 ALA A C 1
ATOM 838 O O . ALA A 1 109 ? -8.520 1.727 14.813 1.00 93.94 109 ALA A O 1
ATOM 839 N N . ALA A 1 110 ? -8.316 -0.269 15.831 1.00 94.62 110 ALA A N 1
ATOM 840 C CA . ALA A 1 110 ? -9.046 -1.030 14.820 1.00 94.62 110 ALA A CA 1
ATOM 841 C C . ALA A 1 110 ? -10.531 -0.630 14.760 1.00 94.62 110 ALA A C 1
ATOM 843 O O . ALA A 1 110 ? -11.055 -0.428 13.671 1.00 94.62 110 ALA A O 1
ATOM 844 N N . GLU A 1 111 ? -11.190 -0.467 15.916 1.00 94.81 111 GLU A N 1
ATOM 845 C CA . GLU A 1 111 ? -12.578 0.021 16.002 1.00 94.81 111 GLU A CA 1
ATOM 846 C C . GLU A 1 111 ? -12.713 1.427 15.399 1.00 94.81 111 GLU A C 1
ATOM 848 O O . GLU A 1 111 ? -13.549 1.637 14.529 1.00 94.81 111 GLU A O 1
ATOM 853 N N . MET A 1 112 ? -11.836 2.364 15.781 1.00 93.44 112 MET A N 1
ATOM 854 C CA . MET A 1 112 ? -11.840 3.721 15.219 1.00 93.44 112 MET A CA 1
ATOM 855 C C . MET A 1 112 ? -11.624 3.722 13.703 1.00 93.44 112 MET A C 1
ATOM 857 O O . MET A 1 112 ? -12.335 4.410 12.982 1.00 93.44 112 MET A O 1
ATOM 861 N N . LEU A 1 113 ? -10.671 2.928 13.211 1.00 92.88 113 LEU A N 1
ATOM 862 C CA . LEU A 1 113 ? -10.404 2.826 11.781 1.00 92.88 113 LEU A CA 1
ATOM 863 C C . LEU A 1 113 ? -11.591 2.216 11.021 1.00 92.88 113 LEU A C 1
ATOM 865 O O . LEU A 1 113 ? -11.871 2.630 9.900 1.00 92.88 113 LEU A O 1
ATOM 869 N N . ALA A 1 114 ? -12.292 1.244 11.608 1.00 91.06 114 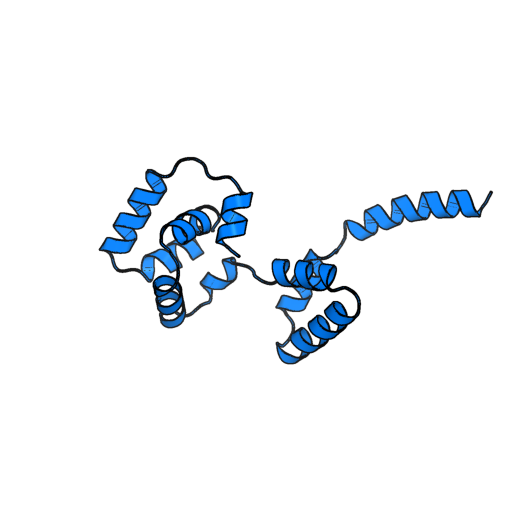ALA A N 1
ATOM 870 C CA . ALA A 1 114 ? -13.490 0.662 11.011 1.00 91.06 114 ALA A CA 1
ATOM 871 C C . ALA A 1 114 ? -14.622 1.696 10.898 1.00 91.06 114 ALA A C 1
ATOM 873 O O . ALA A 1 114 ? -15.186 1.846 9.813 1.00 91.06 114 ALA A O 1
ATOM 874 N N . ASP A 1 115 ? -14.883 2.451 11.969 1.00 93.00 115 ASP A N 1
ATOM 875 C CA . ASP A 1 115 ? -15.871 3.536 11.976 1.00 93.00 115 ASP A CA 1
ATOM 876 C C . ASP A 1 115 ? -15.520 4.611 10.932 1.00 93.00 115 ASP A C 1
ATOM 878 O O . ASP A 1 115 ? -16.377 5.044 10.156 1.00 93.00 115 ASP A O 1
ATOM 882 N N . ASP A 1 116 ? -14.245 5.005 10.856 1.00 92.50 116 ASP A N 1
ATOM 883 C CA . ASP A 1 116 ? -13.772 5.981 9.875 1.00 92.50 116 ASP A CA 1
ATOM 884 C C . ASP A 1 116 ? -13.942 5.459 8.437 1.00 92.50 116 ASP A C 1
ATOM 886 O O . ASP A 1 116 ? -14.385 6.196 7.556 1.00 92.50 116 ASP A O 1
ATOM 890 N N . LEU A 1 117 ? -13.651 4.176 8.182 1.00 91.31 117 LEU A N 1
ATOM 891 C CA . LEU A 1 117 ? -13.833 3.543 6.870 1.00 91.31 117 LEU A CA 1
ATOM 892 C C . LEU A 1 117 ? -15.307 3.456 6.451 1.00 91.31 117 LEU A C 1
ATOM 894 O O . LEU A 1 117 ? -15.590 3.532 5.249 1.00 91.31 117 LEU A O 1
ATOM 898 N N . GLU A 1 118 ? -16.232 3.278 7.397 1.00 90.31 118 GLU A N 1
ATOM 899 C CA . GLU A 1 118 ? -17.679 3.312 7.148 1.00 90.31 118 GLU A CA 1
ATOM 900 C C . GLU A 1 118 ? -18.174 4.733 6.861 1.00 90.31 118 GLU A C 1
ATOM 902 O O . GLU A 1 118 ? -18.974 4.938 5.945 1.00 90.31 118 GLU A O 1
ATOM 907 N N . ALA A 1 119 ? -17.668 5.724 7.600 1.00 92.12 119 ALA A N 1
ATOM 908 C CA . ALA A 1 119 ? -17.967 7.136 7.375 1.00 92.12 119 ALA A CA 1
ATOM 909 C C . ALA A 1 119 ? -17.342 7.672 6.075 1.00 92.12 119 ALA A C 1
ATOM 911 O O . ALA A 1 119 ? -17.842 8.633 5.478 1.00 92.12 119 ALA A O 1
ATOM 912 N N . MET A 1 120 ? -16.248 7.056 5.623 1.00 88.19 120 MET A N 1
ATOM 913 C CA . MET A 1 120 ? -15.547 7.433 4.408 1.00 88.19 120 MET A CA 1
ATOM 914 C C . MET A 1 120 ? -16.390 7.103 3.173 1.00 88.19 120 MET A C 1
ATOM 916 O O . MET A 1 120 ? -16.653 5.942 2.845 1.00 88.19 120 MET A O 1
ATOM 920 N N . GLY A 1 121 ? -16.773 8.157 2.453 1.00 88.06 121 GLY A N 1
ATOM 921 C CA . GLY A 1 121 ? -17.462 8.060 1.171 1.00 88.06 121 GLY A CA 1
ATOM 922 C C . GLY A 1 121 ? -16.618 7.399 0.067 1.00 88.06 121 GLY A C 1
ATOM 923 O O . GLY A 1 121 ? -15.500 6.937 0.303 1.00 88.06 121 GLY A O 1
ATOM 924 N N . PRO A 1 122 ? -17.138 7.343 -1.169 1.00 89.94 122 PRO A N 1
ATOM 925 C CA . PRO A 1 122 ? -16.421 6.742 -2.288 1.00 89.94 122 PRO A CA 1
ATOM 926 C C . PRO A 1 122 ? -15.093 7.466 -2.558 1.00 89.94 122 PRO A C 1
ATOM 928 O O . PRO A 1 122 ? -15.057 8.690 -2.685 1.00 89.94 122 PRO A O 1
ATOM 931 N N . VAL A 1 123 ? -14.017 6.689 -2.689 1.00 89.00 123 VAL A N 1
ATOM 932 C CA . VAL A 1 123 ? -12.659 7.160 -3.001 1.00 89.00 123 VAL A CA 1
ATOM 933 C C . VAL A 1 123 ? -12.321 6.766 -4.438 1.00 89.00 123 VAL A C 1
ATOM 935 O O . VAL A 1 123 ? -12.744 5.712 -4.918 1.00 89.00 123 VAL A O 1
ATOM 938 N N . ARG A 1 124 ? -11.587 7.616 -5.161 1.00 89.38 124 ARG A N 1
ATOM 939 C CA . ARG A 1 124 ? -11.151 7.302 -6.530 1.00 89.38 124 ARG A CA 1
ATOM 940 C C . ARG A 1 124 ? -10.070 6.226 -6.502 1.00 89.38 124 ARG A C 1
ATOM 942 O O . ARG A 1 124 ? -9.167 6.304 -5.679 1.00 89.38 124 ARG A O 1
ATOM 949 N N . ILE A 1 125 ? -10.100 5.299 -7.461 1.00 78.38 125 ILE A N 1
ATOM 950 C CA . ILE A 1 125 ? -9.086 4.234 -7.590 1.00 78.38 125 ILE A CA 1
ATOM 951 C C . ILE A 1 125 ? -7.666 4.819 -7.631 1.00 78.38 125 ILE A C 1
ATOM 953 O O . ILE A 1 125 ? -6.798 4.355 -6.908 1.00 78.38 125 ILE A O 1
ATOM 957 N N . SER A 1 126 ? -7.458 5.922 -8.354 1.00 81.44 126 SER A N 1
ATOM 958 C CA . SER A 1 126 ? -6.156 6.601 -8.415 1.00 81.44 126 SER A CA 1
ATOM 959 C C . SER A 1 126 ? -5.654 7.121 -7.061 1.00 81.44 126 SER A C 1
ATOM 961 O O . SER A 1 126 ? -4.454 7.237 -6.851 1.00 81.44 126 SER A O 1
ATOM 963 N N . GLU A 1 127 ? -6.556 7.492 -6.146 1.00 86.38 127 GLU A N 1
ATOM 964 C CA . GLU A 1 127 ? -6.183 7.926 -4.791 1.00 86.38 127 GLU A CA 1
ATOM 965 C C . GLU A 1 127 ? -5.859 6.738 -3.883 1.00 86.38 127 GLU A C 1
ATOM 967 O O . GLU A 1 127 ? -5.042 6.881 -2.978 1.00 86.38 127 GLU A O 1
ATOM 972 N N . VAL A 1 128 ? -6.487 5.586 -4.129 1.00 87.00 128 VAL A N 1
ATOM 973 C CA . VAL A 1 128 ? -6.168 4.322 -3.455 1.00 87.00 128 VAL A CA 1
ATOM 974 C C . VAL A 1 128 ? -4.782 3.850 -3.884 1.00 87.00 128 VAL A C 1
ATOM 976 O O . VAL A 1 128 ? -3.928 3.651 -3.031 1.00 87.00 128 VAL A O 1
ATOM 979 N N . GLU A 1 129 ? -4.523 3.772 -5.191 1.00 81.12 129 GLU A N 1
ATOM 980 C CA . GLU A 1 129 ? -3.221 3.375 -5.747 1.00 81.12 129 GLU A CA 1
ATOM 981 C C . GLU A 1 129 ? -2.094 4.297 -5.261 1.00 81.12 129 GLU A C 1
ATOM 983 O O . GLU A 1 129 ? -1.040 3.831 -4.843 1.00 81.12 129 GLU A O 1
ATOM 988 N N . ALA A 1 130 ? -2.333 5.613 -5.234 1.00 85.81 130 ALA A N 1
ATOM 989 C CA . ALA A 1 130 ? -1.361 6.575 -4.718 1.00 85.81 130 ALA A CA 1
ATOM 990 C C . ALA A 1 130 ? -1.109 6.448 -3.207 1.00 85.81 130 ALA A C 1
ATOM 992 O O . ALA A 1 130 ? -0.045 6.842 -2.749 1.00 85.81 130 ALA A O 1
ATOM 993 N N . ALA A 1 131 ? -2.078 5.951 -2.433 1.00 89.81 131 ALA A N 1
ATOM 994 C CA . ALA A 1 131 ? -1.910 5.698 -1.003 1.00 89.81 131 ALA A CA 1
ATOM 995 C C . ALA A 1 131 ? -1.258 4.337 -0.708 1.00 89.81 131 ALA A C 1
ATOM 997 O O . ALA A 1 131 ? -0.740 4.140 0.388 1.00 89.81 131 ALA A O 1
ATOM 998 N N . GLN A 1 132 ? -1.323 3.402 -1.658 1.00 86.06 132 GLN A N 1
ATOM 999 C CA . GLN A 1 132 ? -0.665 2.098 -1.585 1.00 86.06 132 GLN A CA 1
ATOM 1000 C C . GLN A 1 132 ? 0.813 2.156 -2.000 1.00 86.06 132 GLN A C 1
ATOM 1002 O O . GLN A 1 132 ? 1.554 1.244 -1.650 1.00 86.06 132 GLN A O 1
ATOM 1007 N N . LYS A 1 133 ? 1.235 3.195 -2.728 1.00 81.94 133 LYS A N 1
ATOM 1008 C CA . LYS A 1 133 ? 2.627 3.438 -3.132 1.00 81.94 133 LYS A CA 1
ATOM 1009 C C . LYS A 1 133 ? 3.422 4.155 -2.039 1.00 81.94 133 LYS A C 1
ATOM 1011 O O . LYS A 1 133 ? 4.614 3.815 -1.880 1.00 81.94 133 LYS A O 1
#